Protein AF-A0A960LPR0-F1 (afdb_monomer_lite)

pLDDT: mean 85.95, std 10.9, range [49.06, 96.69]

Secondary structure (DSSP, 8-state):
-EEEEEE---BTTTBSEEEEEEEEPPTTPPPPSS-TT--EEEEEEEE----PPPTTS-S-TTS-SSTT-EEEEEE-S--TTSGGG--TT--EEEEE-TTS-EE--SSSEEEEEEETTTTEEEEEEE-TTT--EEEEEEEEEGGGTEEEEEEEEEETTEEEEEEEEEEE-

Radius of gyration: 17.91 Å; chains: 1; bounding box: 41×45×44 Å

Sequence (169 aa):
YFAGKLYFREVVSISDLDGQCHWVKQAGAKPTTLYPNGIDLARGVVGNRYTAPVRGDRAMSGLTDDWWNLWLRFDGPDLSPLPEIDLPELDRAITWTSANTFVYFGPEKVKIRLIARTGQMAGSYLDKASGVNVKFGGVILQKQSLVTGSYLAPIPGGSASGLFSAEGR

Foldseek 3Di:
DKDWDKDQPDDDLWARIKTKIWDWDDPPPDADPVCNVTDTDIDIDGAHDQDQDDQQAASQPPFDQDFLFKWKAWDFPCCVVVVLPRRHGPTFRWDQHRSRAIGGDDPWDKDKDAPSVFQKIWIWTADPVSRKIKTWIFGDRRSQQKTKDKIWIDDVPGITMTMIMMHTD

Structure (mmCIF, N/CA/C/O backbone):
data_AF-A0A960LPR0-F1
#
_entry.id   AF-A0A960LPR0-F1
#
loop_
_atom_site.group_PDB
_atom_site.id
_atom_site.type_symbol
_atom_site.label_atom_id
_atom_site.label_alt_id
_atom_site.label_comp_id
_atom_site.label_asym_id
_atom_site.label_entity_id
_atom_site.label_seq_id
_atom_site.pdbx_PDB_ins_code
_atom_site.Cartn_x
_atom_site.Cartn_y
_atom_site.Cartn_z
_atom_site.occupancy
_atom_site.B_iso_or_equiv
_atom_site.auth_seq_id
_atom_site.auth_comp_id
_atom_site.auth_asym_id
_atom_site.auth_atom_id
_atom_site.pdbx_PDB_model_num
ATOM 1 N N . TYR A 1 1 ? -11.404 -14.256 17.293 1.00 79.56 1 TYR A N 1
ATOM 2 C CA . TYR A 1 1 ? -10.320 -14.995 16.634 1.00 79.56 1 TYR A CA 1
ATOM 3 C C . TYR A 1 1 ? -10.271 -14.594 15.174 1.00 79.56 1 TYR A C 1
ATOM 5 O O . TYR A 1 1 ? -11.299 -14.218 14.623 1.00 79.56 1 TYR A O 1
ATOM 13 N N . PHE A 1 2 ? -9.084 -14.655 14.580 1.00 84.38 2 PHE A N 1
ATOM 14 C CA . PHE A 1 2 ? -8.882 -14.535 13.142 1.00 84.38 2 PHE A CA 1
ATOM 15 C C . PHE A 1 2 ? -8.437 -15.909 12.645 1.00 84.38 2 PHE A C 1
ATOM 17 O O . PHE A 1 2 ? -7.422 -16.422 13.115 1.00 84.38 2 PHE A O 1
ATOM 24 N N . ALA A 1 3 ? -9.229 -16.534 11.781 1.00 90.06 3 ALA A N 1
ATOM 25 C CA . ALA A 1 3 ? -8.939 -17.858 11.242 1.00 90.06 3 ALA A CA 1
ATOM 26 C C . ALA A 1 3 ? -9.357 -17.929 9.777 1.00 90.06 3 ALA A C 1
ATOM 28 O O . ALA A 1 3 ? -10.209 -17.171 9.326 1.00 90.06 3 ALA A O 1
ATOM 29 N N . GLY A 1 4 ? -8.765 -18.843 9.024 1.00 89.12 4 GLY A N 1
ATOM 30 C CA . GLY A 1 4 ? -9.050 -18.971 7.607 1.00 89.12 4 GLY A CA 1
ATOM 31 C C . GLY A 1 4 ? -8.364 -20.176 7.005 1.00 89.12 4 GLY A C 1
ATOM 32 O O . GLY A 1 4 ? -7.516 -20.810 7.639 1.00 89.12 4 GLY A O 1
ATOM 33 N N . LYS A 1 5 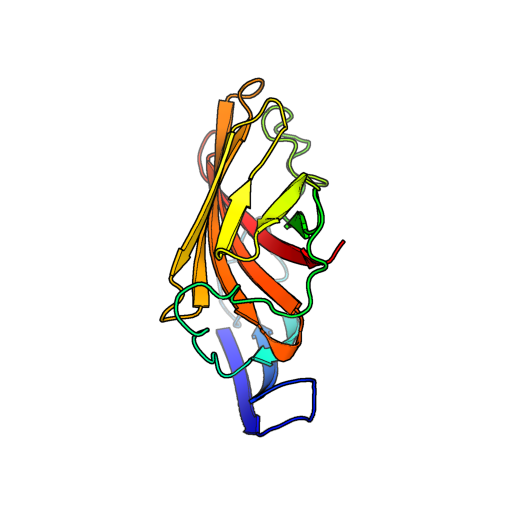? -8.734 -20.479 5.766 1.00 92.31 5 LYS A N 1
ATOM 34 C CA . LYS A 1 5 ? -8.061 -21.493 4.961 1.00 92.31 5 LYS A CA 1
ATOM 35 C C . LYS A 1 5 ? -7.365 -20.800 3.804 1.00 92.31 5 LYS A C 1
ATOM 37 O O . LYS A 1 5 ? -8.001 -20.056 3.059 1.00 92.31 5 LYS A O 1
ATOM 42 N N . LEU A 1 6 ? -6.071 -21.067 3.680 1.00 91.88 6 LEU A N 1
ATOM 43 C CA . LEU A 1 6 ? -5.223 -20.554 2.615 1.00 91.88 6 LEU A CA 1
ATOM 44 C C . LEU A 1 6 ? -4.797 -21.705 1.709 1.00 91.88 6 LEU A C 1
ATOM 46 O O . LEU A 1 6 ? -4.503 -22.804 2.186 1.00 91.88 6 LEU A O 1
ATOM 50 N N . TYR A 1 7 ? -4.744 -21.436 0.414 1.00 92.44 7 TYR A N 1
ATOM 51 C CA . TYR A 1 7 ? -4.240 -22.341 -0.602 1.00 92.44 7 TYR A CA 1
ATOM 52 C C . TYR A 1 7 ? -3.040 -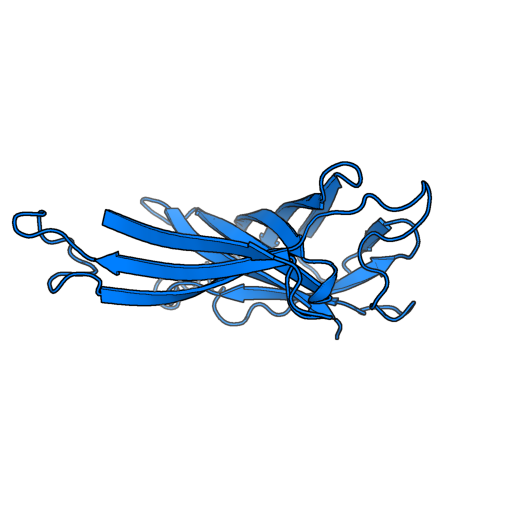21.689 -1.281 1.00 92.44 7 TYR A C 1
ATOM 54 O O . TYR A 1 7 ? -3.120 -20.571 -1.780 1.00 92.44 7 TYR A O 1
ATOM 62 N N . PHE A 1 8 ? -1.920 -22.404 -1.309 1.00 91.81 8 PHE A N 1
ATOM 63 C CA . PHE A 1 8 ? -0.729 -21.997 -2.047 1.00 91.81 8 PHE A CA 1
ATOM 64 C C . PHE A 1 8 ? -0.840 -22.561 -3.454 1.00 91.81 8 PHE A C 1
ATOM 66 O O . PHE A 1 8 ? -0.449 -23.700 -3.714 1.00 91.81 8 PHE A O 1
ATOM 73 N N . ARG A 1 9 ? -1.458 -21.793 -4.343 1.00 90.81 9 ARG A N 1
ATOM 74 C CA . ARG A 1 9 ? -1.657 -22.185 -5.733 1.00 90.81 9 ARG A CA 1
ATOM 75 C C . ARG A 1 9 ? -1.576 -20.970 -6.627 1.00 90.81 9 ARG A C 1
ATOM 77 O O . ARG A 1 9 ? -1.961 -19.869 -6.240 1.00 90.81 9 ARG A O 1
ATOM 84 N N . GLU A 1 10 ? -1.110 -21.201 -7.841 1.00 89.25 10 GLU A N 1
ATOM 85 C CA . GLU A 1 10 ? -1.180 -20.183 -8.866 1.00 89.25 10 GLU A CA 1
ATOM 86 C C . GLU A 1 10 ? -2.627 -20.026 -9.337 1.00 89.25 10 GLU A C 1
ATOM 88 O O . GLU A 1 10 ? -3.251 -20.961 -9.839 1.00 89.25 10 GLU A O 1
ATOM 93 N N . VAL A 1 11 ? -3.137 -18.810 -9.195 1.00 85.81 11 VAL A N 1
ATOM 94 C CA . VAL A 1 11 ? -4.282 -18.314 -9.946 1.00 85.81 11 VAL A CA 1
ATOM 95 C C . VAL A 1 11 ? -3.710 -17.349 -10.976 1.00 85.81 11 VAL A C 1
ATOM 97 O O . VAL A 1 11 ? -3.163 -16.303 -10.610 1.00 85.81 11 VAL A O 1
ATOM 100 N N . VAL A 1 12 ? -3.764 -17.736 -12.253 1.00 82.38 12 VAL A N 1
ATOM 101 C CA . VAL A 1 12 ? -3.107 -17.015 -13.355 1.00 82.38 12 VAL A CA 1
ATOM 102 C C . VAL A 1 12 ? -3.475 -15.534 -13.310 1.00 82.38 12 VAL A C 1
ATOM 104 O O . VAL A 1 12 ? -4.651 -15.185 -13.257 1.00 82.38 12 VAL A O 1
ATOM 107 N N . SER A 1 13 ? -2.452 -14.676 -13.281 1.00 75.31 13 SER A N 1
ATOM 108 C CA . SER A 1 13 ? -2.565 -13.209 -13.201 1.00 75.31 13 SER A CA 1
ATOM 109 C C . SER A 1 13 ? -3.313 -12.647 -11.980 1.00 75.31 13 SER A C 1
ATOM 111 O O . SER A 1 13 ? -3.533 -11.444 -11.912 1.00 75.31 13 SER A O 1
ATOM 113 N N . ILE A 1 14 ? -3.677 -13.477 -10.996 1.00 82.94 14 ILE A N 1
ATOM 114 C CA . ILE A 1 14 ? -4.469 -13.055 -9.830 1.00 82.94 14 ILE A CA 1
ATOM 115 C C . ILE A 1 14 ? -3.735 -13.328 -8.521 1.00 82.94 14 ILE A C 1
ATOM 117 O O . ILE A 1 14 ? -3.729 -12.476 -7.647 1.00 82.94 14 ILE A O 1
ATOM 121 N N . SER A 1 15 ? -3.133 -14.496 -8.310 1.00 89.50 15 SER A N 1
ATOM 122 C CA . SER A 1 15 ? -2.553 -14.801 -6.998 1.00 89.50 15 SER A CA 1
ATOM 123 C C . SER A 1 15 ? -1.587 -15.981 -7.031 1.00 89.50 15 SER A C 1
ATOM 125 O O . SER A 1 15 ? -1.594 -16.773 -7.968 1.00 89.50 15 SER A O 1
ATOM 127 N N . ASP A 1 16 ? -0.737 -16.077 -6.014 1.00 90.75 16 ASP A N 1
ATOM 128 C CA . ASP A 1 16 ? 0.023 -17.287 -5.656 1.00 90.75 16 ASP A CA 1
ATOM 129 C C . ASP A 1 16 ? -0.440 -17.873 -4.309 1.00 90.75 16 ASP A C 1
ATOM 131 O O . ASP A 1 16 ? 0.076 -18.890 -3.840 1.00 90.75 16 ASP A O 1
ATOM 135 N N . LEU A 1 17 ? -1.379 -17.185 -3.657 1.00 90.81 17 LEU A N 1
ATOM 136 C CA . LEU A 1 17 ? -1.932 -17.514 -2.357 1.00 90.81 17 LEU A CA 1
ATOM 137 C C . LEU A 1 17 ? -3.356 -16.970 -2.293 1.00 90.81 17 LEU A C 1
ATOM 139 O O . LEU A 1 17 ? -3.542 -15.773 -2.084 1.00 90.81 17 LEU A O 1
ATOM 143 N N . ASP A 1 18 ? -4.353 -17.834 -2.404 1.00 91.44 18 ASP A N 1
ATOM 144 C CA . ASP A 1 18 ? -5.748 -17.434 -2.266 1.00 91.44 18 ASP A CA 1
ATOM 145 C C . ASP A 1 18 ? -6.421 -18.117 -1.076 1.00 91.44 18 ASP A C 1
ATOM 147 O O . ASP A 1 18 ? -5.909 -19.065 -0.477 1.00 91.44 18 ASP A O 1
ATOM 151 N N . GLY A 1 19 ? -7.575 -17.600 -0.676 1.00 90.62 19 GLY A N 1
ATOM 152 C CA . GLY A 1 19 ? -8.319 -18.190 0.422 1.00 90.62 19 GLY A CA 1
ATOM 153 C C . GLY A 1 19 ? -9.377 -17.274 0.991 1.00 90.62 19 GLY A C 1
ATOM 154 O O . GLY A 1 19 ? -9.719 -16.237 0.422 1.00 90.62 19 GLY A O 1
ATOM 155 N N . GLN A 1 20 ? -9.889 -17.677 2.144 1.00 92.00 20 GLN A N 1
ATOM 156 C CA . GLN A 1 20 ? -10.837 -16.887 2.910 1.00 92.00 20 GLN A CA 1
ATOM 157 C C . GLN A 1 20 ? -10.403 -16.844 4.364 1.00 92.00 20 GLN A C 1
ATOM 159 O O . GLN A 1 20 ? -10.031 -17.867 4.946 1.00 92.00 20 GLN A O 1
ATOM 164 N N . CYS A 1 21 ? -10.493 -15.652 4.936 1.00 90.88 21 CYS A N 1
ATOM 165 C CA . CYS A 1 21 ? -10.321 -15.415 6.354 1.00 90.88 21 CYS A CA 1
ATOM 166 C C . CYS A 1 21 ? -11.615 -14.879 6.949 1.00 90.88 21 CYS A C 1
ATOM 168 O O . CYS A 1 21 ? -12.357 -14.125 6.318 1.00 90.88 21 CYS A O 1
ATOM 170 N N . HIS A 1 22 ? -11.851 -15.268 8.191 1.00 90.75 22 HIS A N 1
ATOM 171 C CA . HIS A 1 22 ? -12.990 -14.881 8.989 1.00 90.75 22 HIS A CA 1
ATOM 172 C C . HIS A 1 22 ? -12.495 -14.322 10.316 1.00 90.75 22 HIS A C 1
ATOM 174 O O . HIS A 1 22 ? -11.718 -14.958 11.038 1.00 90.75 22 HIS A O 1
ATOM 180 N N . TRP A 1 23 ? -12.932 -13.107 10.626 1.00 87.69 23 TRP A N 1
ATOM 181 C CA . TRP A 1 23 ? -12.695 -12.490 11.917 1.00 87.69 23 TRP A CA 1
ATOM 182 C C . TRP A 1 23 ? -14.000 -12.452 12.698 1.00 87.69 23 TRP A C 1
ATOM 184 O O . TRP A 1 23 ? -14.915 -11.722 12.331 1.00 87.69 23 TRP A O 1
ATOM 194 N N . VAL A 1 24 ? -14.056 -13.229 13.782 1.00 84.81 24 VAL A N 1
ATOM 195 C CA . VAL A 1 24 ? -15.231 -13.327 14.656 1.00 84.81 24 VAL A CA 1
ATOM 196 C C . VAL A 1 24 ? -14.869 -12.990 16.093 1.00 84.81 24 VAL A C 1
ATOM 198 O O . VAL A 1 24 ? -13.837 -13.433 16.615 1.00 84.81 24 VAL A O 1
ATOM 201 N N . LYS A 1 25 ? -15.729 -12.245 16.786 1.00 80.38 25 LYS A N 1
ATOM 202 C CA . LYS A 1 25 ? -15.641 -12.084 18.244 1.00 80.38 25 LYS A CA 1
ATOM 203 C C . LYS A 1 25 ? -16.092 -13.367 18.955 1.00 80.38 25 LYS A C 1
ATOM 205 O O . LYS A 1 25 ? -17.171 -13.881 18.697 1.00 80.38 25 LYS A O 1
ATOM 210 N N . GLN A 1 26 ? -15.274 -13.887 19.870 1.00 76.81 26 GLN A N 1
ATOM 211 C CA . GLN A 1 26 ? -15.635 -15.086 20.639 1.00 76.81 26 GLN A CA 1
ATOM 212 C C . GLN A 1 26 ? -16.751 -14.799 21.645 1.00 76.81 26 GLN A C 1
ATOM 214 O O . GLN A 1 26 ? -16.811 -13.709 22.220 1.00 76.81 26 GLN A O 1
ATOM 219 N N . ALA A 1 27 ? -17.583 -15.808 21.910 1.00 75.62 27 ALA A N 1
ATOM 220 C CA . ALA A 1 27 ? -18.511 -15.782 23.034 1.00 75.62 27 ALA A CA 1
ATOM 221 C C . ALA A 1 27 ? -17.735 -15.550 24.346 1.00 75.62 27 ALA A C 1
ATOM 223 O O . ALA A 1 27 ? -16.697 -16.167 24.576 1.00 75.62 27 ALA A O 1
ATOM 224 N N . GLY A 1 28 ? -18.207 -14.619 25.179 1.00 75.19 28 GLY A N 1
ATOM 225 C CA . GLY A 1 28 ? -17.543 -14.232 26.432 1.00 75.19 28 GLY A CA 1
ATOM 226 C C . GLY A 1 28 ? -16.425 -13.186 26.300 1.00 75.19 28 GLY A C 1
ATOM 227 O O . GLY A 1 28 ? -15.913 -12.720 27.317 1.00 75.19 28 GLY A O 1
ATOM 228 N N . ALA A 1 29 ? -16.057 -12.756 25.085 1.00 75.44 29 ALA A N 1
ATOM 229 C CA . ALA A 1 29 ? -15.115 -11.650 24.915 1.00 75.44 29 ALA A CA 1
ATOM 230 C C . ALA A 1 29 ? -15.731 -10.327 25.405 1.00 75.44 29 ALA A C 1
ATOM 232 O O . ALA A 1 29 ? -16.850 -9.975 25.015 1.00 75.44 29 ALA A O 1
ATOM 233 N N . LYS A 1 30 ? -14.982 -9.570 26.222 1.00 76.81 30 LYS A N 1
ATOM 234 C CA . LYS A 1 30 ? -15.437 -8.279 26.761 1.00 76.81 30 LYS A CA 1
ATOM 235 C C . LYS A 1 30 ? -15.892 -7.348 25.622 1.00 76.81 30 LYS A C 1
ATOM 237 O O . LYS A 1 30 ? -15.180 -7.231 24.619 1.00 76.81 30 LYS A O 1
ATOM 242 N N . PRO A 1 31 ? -17.065 -6.700 25.732 1.00 68.81 31 PRO A N 1
ATOM 243 C CA . PRO A 1 31 ? -17.473 -5.656 24.801 1.00 68.81 31 PRO A CA 1
ATOM 244 C C . PRO A 1 31 ? -16.422 -4.555 24.735 1.00 68.81 31 PRO A C 1
ATOM 246 O O . PRO A 1 31 ? -15.938 -4.094 25.766 1.00 68.81 31 PRO A O 1
ATOM 249 N N . THR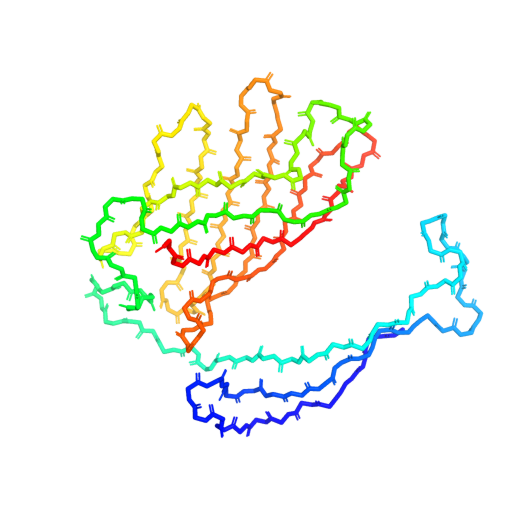 A 1 32 ? -16.066 -4.151 23.520 1.00 71.25 32 THR A N 1
ATOM 250 C CA . THR A 1 32 ? -15.321 -2.914 23.299 1.00 71.25 32 THR A CA 1
ATOM 251 C C . THR A 1 32 ? -16.325 -1.821 22.961 1.00 71.25 32 THR A C 1
ATOM 253 O O . THR A 1 32 ? -17.360 -2.099 22.356 1.00 71.25 32 THR A O 1
ATOM 256 N N . THR A 1 33 ? -16.019 -0.577 23.330 1.00 71.19 33 THR A N 1
ATOM 257 C CA . THR A 1 33 ? -16.884 0.582 23.055 1.00 71.19 33 THR A CA 1
ATOM 258 C C . THR A 1 33 ? -17.160 0.756 21.560 1.00 71.19 33 THR A C 1
ATOM 260 O O . THR A 1 33 ? -18.253 1.155 21.180 1.00 71.19 33 THR A O 1
ATOM 263 N N . LEU A 1 34 ? -16.187 0.406 20.712 1.00 63.38 34 LEU A N 1
ATOM 264 C CA . LEU A 1 34 ? -16.275 0.542 19.255 1.00 63.38 34 LEU A CA 1
ATOM 265 C C . LEU A 1 34 ? -17.033 -0.610 18.574 1.00 63.38 34 LEU A C 1
ATOM 267 O O . LEU A 1 34 ? -17.618 -0.411 17.518 1.00 63.38 34 LEU A O 1
ATOM 271 N N . TYR A 1 35 ? -17.039 -1.809 19.169 1.00 67.56 35 TYR A N 1
ATOM 272 C CA . TYR A 1 35 ? -17.680 -3.001 18.599 1.00 67.56 35 TYR A CA 1
ATOM 273 C C . TYR A 1 35 ? -18.473 -3.757 19.679 1.00 67.56 35 TYR A C 1
ATOM 275 O O . TYR A 1 35 ? -18.112 -4.885 20.059 1.00 67.56 35 TYR A O 1
ATOM 283 N N . PRO A 1 36 ? -19.564 -3.160 20.201 1.00 68.38 36 PRO A N 1
ATOM 284 C CA . PRO A 1 36 ? -20.350 -3.757 21.281 1.00 68.38 36 PRO A CA 1
ATOM 285 C C . PRO A 1 36 ? -20.928 -5.114 20.860 1.00 68.38 36 PRO A C 1
ATOM 287 O O . PRO A 1 36 ? -20.758 -6.109 21.572 1.00 68.38 36 PRO A O 1
ATOM 290 N N . ASN A 1 37 ? -21.452 -5.180 19.632 1.00 73.75 37 ASN A N 1
ATOM 291 C CA . ASN A 1 37 ? -21.995 -6.392 19.009 1.00 73.75 37 ASN A CA 1
ATOM 292 C C . ASN A 1 37 ? -20.909 -7.318 18.431 1.00 73.75 37 ASN A C 1
ATOM 2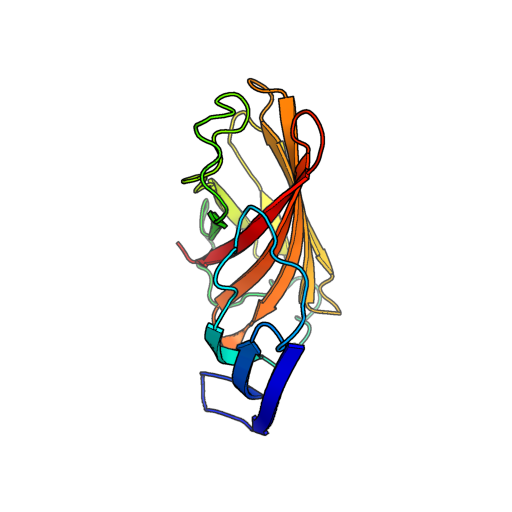94 O O . ASN A 1 37 ? -21.199 -8.420 17.981 1.00 73.75 37 ASN A O 1
ATOM 298 N N . GLY A 1 38 ? -19.644 -6.897 18.491 1.00 73.88 38 GLY A N 1
ATOM 299 C CA . GLY A 1 38 ? -18.508 -7.618 17.937 1.00 73.88 38 GLY A CA 1
ATOM 300 C C . GLY A 1 38 ? -18.233 -7.329 16.469 1.00 73.88 38 GLY A C 1
ATOM 301 O O . GLY A 1 38 ? -18.713 -6.355 15.901 1.00 73.88 38 GLY A O 1
ATOM 302 N N . ILE A 1 39 ? -17.374 -8.173 15.906 1.00 79.69 39 ILE A N 1
ATOM 303 C CA . ILE A 1 39 ? -16.938 -8.144 14.513 1.00 79.69 39 ILE A CA 1
ATOM 304 C C . ILE A 1 39 ? -17.241 -9.530 13.953 1.00 79.69 39 ILE A C 1
ATOM 306 O O . ILE A 1 39 ? -16.892 -10.524 14.595 1.00 79.69 39 ILE A O 1
ATOM 310 N N . ASP A 1 40 ? -17.885 -9.564 12.791 1.00 84.75 40 ASP A N 1
ATOM 311 C CA . ASP A 1 40 ? -18.078 -10.745 11.955 1.00 84.75 40 ASP A CA 1
ATOM 312 C C . ASP A 1 40 ? -17.747 -10.330 10.513 1.00 84.75 40 ASP A C 1
ATOM 314 O O . ASP A 1 40 ? -18.519 -9.641 9.845 1.00 84.75 40 ASP A O 1
ATOM 318 N N . LEU A 1 41 ? -16.522 -10.632 10.079 1.00 84.44 41 LEU A N 1
ATOM 319 C CA . LEU A 1 41 ? -15.994 -10.190 8.788 1.00 84.44 41 LEU A CA 1
ATOM 320 C C . LEU A 1 41 ? -15.384 -11.358 8.029 1.00 84.44 41 LEU A C 1
ATOM 322 O O . LEU A 1 41 ? -14.315 -11.847 8.397 1.00 84.44 41 LEU A O 1
ATOM 326 N N . ALA A 1 42 ? -16.029 -11.760 6.936 1.00 87.94 42 ALA A N 1
ATOM 327 C CA . ALA A 1 42 ? -15.447 -12.649 5.938 1.00 87.94 42 ALA A CA 1
ATOM 328 C C . ALA A 1 42 ? -14.739 -11.828 4.851 1.00 87.94 42 ALA A C 1
ATOM 330 O O . ALA A 1 42 ? -15.284 -10.844 4.333 1.00 87.94 42 ALA A O 1
ATOM 331 N N . ARG A 1 43 ? -13.507 -12.211 4.512 1.00 88.62 43 ARG A N 1
ATOM 332 C CA . ARG A 1 43 ? -12.696 -11.563 3.475 1.00 88.62 43 ARG A CA 1
ATOM 333 C C . ARG A 1 43 ? -11.962 -12.600 2.638 1.00 88.62 43 ARG A C 1
ATOM 335 O O . ARG A 1 43 ? -11.466 -13.594 3.165 1.00 88.62 43 ARG A O 1
ATOM 342 N N . GLY A 1 44 ? -11.880 -12.337 1.336 1.00 89.94 44 GLY A N 1
ATOM 343 C CA . GLY A 1 44 ? -10.954 -13.040 0.459 1.00 89.94 44 GLY A CA 1
ATOM 344 C C . GLY A 1 44 ? -9.518 -12.645 0.788 1.00 89.94 44 GLY A C 1
ATOM 345 O O . GLY A 1 44 ? -9.251 -11.496 1.141 1.00 89.94 44 GLY A O 1
ATOM 346 N N . VAL A 1 45 ? -8.606 -13.601 0.684 1.00 89.44 45 VAL A N 1
ATOM 347 C CA . VAL A 1 45 ? -7.168 -13.359 0.777 1.00 89.44 45 VAL A CA 1
ATOM 348 C C . VAL A 1 45 ? -6.578 -13.496 -0.610 1.00 89.44 45 VAL A C 1
ATOM 350 O O . VAL A 1 45 ? -6.893 -14.444 -1.325 1.00 89.44 45 VAL A O 1
ATOM 353 N N . VAL A 1 46 ? -5.710 -12.554 -0.954 1.00 90.88 46 VAL A N 1
ATOM 354 C CA . VAL A 1 46 ? -4.795 -12.663 -2.083 1.00 90.88 46 VAL A CA 1
ATOM 355 C C . VAL A 1 46 ? -3.382 -12.458 -1.568 1.00 90.88 46 VAL A C 1
ATOM 357 O O . VAL A 1 46 ? -3.127 -11.625 -0.698 1.00 90.88 46 VAL A O 1
ATOM 360 N N . GLY A 1 47 ? -2.456 -13.225 -2.110 1.00 89.94 47 GLY A N 1
ATOM 361 C CA . GLY A 1 47 ? -1.036 -13.026 -1.916 1.00 89.94 47 GLY A CA 1
ATOM 362 C C . GLY A 1 47 ? -0.288 -13.258 -3.212 1.00 89.94 47 GLY A C 1
ATOM 363 O O . GLY A 1 47 ? -0.794 -13.839 -4.174 1.00 89.94 47 GLY A O 1
ATOM 364 N N . ASN A 1 48 ? 0.943 -12.785 -3.237 1.00 91.00 48 ASN A N 1
ATOM 365 C CA . ASN A 1 48 ? 1.802 -12.910 -4.390 1.00 91.00 48 ASN A CA 1
ATOM 366 C C . ASN A 1 48 ? 3.185 -13.344 -3.926 1.00 91.00 48 ASN A C 1
ATOM 368 O O . ASN A 1 48 ? 3.728 -12.817 -2.952 1.00 91.00 48 ASN A O 1
ATOM 372 N N . ARG A 1 49 ? 3.755 -14.322 -4.627 1.00 92.44 49 ARG A N 1
ATOM 373 C CA . ARG A 1 49 ? 5.142 -14.699 -4.421 1.00 92.44 49 ARG A CA 1
ATOM 374 C C . ARG A 1 49 ? 6.010 -13.576 -4.970 1.00 92.44 49 ARG A C 1
ATOM 376 O O . ARG A 1 49 ? 6.070 -13.363 -6.178 1.00 92.44 49 ARG A O 1
ATOM 383 N N . TYR A 1 50 ? 6.699 -12.887 -4.070 1.00 94.12 50 TYR A N 1
ATOM 384 C CA . TYR A 1 50 ? 7.583 -11.800 -4.453 1.00 94.12 50 TYR A CA 1
ATOM 385 C C . TYR A 1 50 ? 8.789 -12.312 -5.244 1.00 94.12 50 TYR A C 1
ATOM 387 O O . TYR A 1 50 ? 9.505 -13.215 -4.797 1.00 94.12 50 TYR A O 1
ATOM 395 N N . THR A 1 51 ? 9.036 -11.693 -6.394 1.00 95.00 51 THR A N 1
ATOM 396 C CA . THR A 1 51 ? 10.248 -11.876 -7.191 1.00 95.00 51 THR A CA 1
ATOM 397 C C . THR A 1 51 ? 11.030 -10.572 -7.175 1.00 95.00 51 THR A C 1
ATOM 399 O O . THR A 1 51 ? 10.574 -9.552 -7.696 1.00 95.00 51 THR A O 1
ATOM 402 N N . ALA A 1 52 ? 12.207 -10.596 -6.548 1.00 95.31 52 ALA A N 1
ATOM 403 C CA . ALA A 1 52 ? 13.058 -9.418 -6.463 1.00 95.31 52 ALA A CA 1
ATOM 404 C C . ALA A 1 52 ? 13.447 -8.936 -7.875 1.00 95.31 52 ALA A C 1
ATOM 406 O O . ALA A 1 52 ? 13.880 -9.763 -8.684 1.00 95.31 52 ALA A O 1
ATOM 407 N N . PRO A 1 53 ? 13.312 -7.631 -8.182 1.00 94.81 53 PRO A N 1
ATOM 408 C CA . PRO A 1 53 ? 13.753 -7.091 -9.457 1.00 94.81 53 PRO A CA 1
ATOM 409 C C . PRO A 1 53 ? 15.276 -7.194 -9.584 1.00 94.81 53 PRO A C 1
ATOM 411 O O . PRO A 1 53 ? 16.007 -7.230 -8.585 1.00 94.81 53 PRO A O 1
ATOM 414 N N . VAL A 1 54 ? 15.761 -7.193 -10.824 1.00 92.69 54 VAL A N 1
ATOM 415 C CA . VAL A 1 54 ? 17.190 -7.027 -11.092 1.00 92.69 54 VAL A CA 1
ATOM 416 C C . VAL A 1 54 ? 17.631 -5.658 -10.569 1.00 92.69 54 VAL A C 1
ATOM 418 O O . VAL A 1 54 ? 16.848 -4.712 -10.459 1.00 92.69 54 VAL A O 1
ATOM 421 N N . ARG A 1 55 ? 18.900 -5.540 -10.173 1.00 89.81 55 ARG A N 1
ATOM 422 C CA . ARG A 1 55 ? 19.440 -4.272 -9.680 1.00 89.81 55 ARG A CA 1
ATOM 423 C C . ARG A 1 55 ? 19.266 -3.182 -10.741 1.00 89.81 55 ARG A C 1
ATOM 425 O O . ARG A 1 55 ? 19.824 -3.299 -11.823 1.00 89.81 55 ARG A O 1
ATOM 432 N N . GLY A 1 56 ? 18.596 -2.097 -10.359 1.00 86.56 56 GLY A N 1
ATOM 433 C CA . GLY A 1 56 ? 18.310 -0.967 -11.245 1.00 86.56 56 GLY A CA 1
ATOM 434 C C . GLY A 1 56 ? 16.879 -0.960 -11.775 1.00 86.56 56 GLY A C 1
ATOM 435 O O . GLY A 1 56 ? 16.428 0.099 -12.189 1.00 86.56 56 GLY A O 1
ATOM 436 N N . ASP A 1 57 ? 16.158 -2.079 -11.662 1.00 91.62 57 ASP A N 1
ATOM 437 C CA . ASP A 1 57 ? 14.776 -2.185 -12.114 1.00 91.62 57 ASP A CA 1
ATOM 438 C C . ASP A 1 57 ? 13.781 -1.869 -10.993 1.00 91.62 57 ASP A C 1
ATOM 440 O O . ASP A 1 57 ? 13.985 -2.154 -9.803 1.00 91.62 57 ASP A O 1
ATOM 444 N N . ARG A 1 58 ? 12.641 -1.313 -11.400 1.00 94.06 58 ARG A N 1
ATOM 445 C CA . ARG A 1 58 ? 11.506 -1.043 -10.522 1.00 94.06 58 ARG A CA 1
ATOM 446 C C . ARG A 1 58 ? 10.813 -2.347 -10.141 1.00 94.06 58 ARG A C 1
ATOM 448 O O . ARG A 1 58 ? 10.520 -3.182 -10.991 1.00 94.06 58 ARG A O 1
ATOM 455 N N . ALA A 1 59 ? 10.48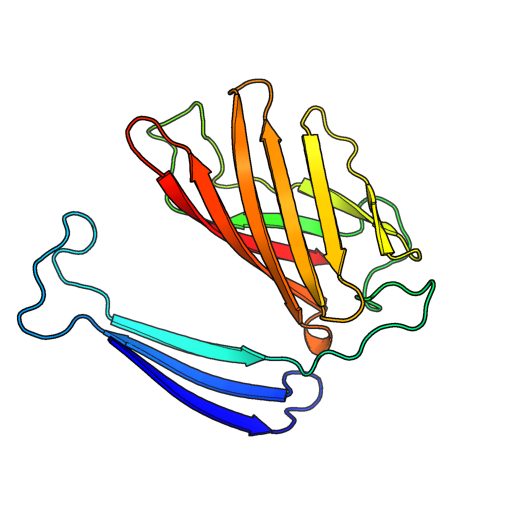1 -2.501 -8.858 1.00 95.12 59 ALA A N 1
ATOM 456 C CA . ALA A 1 59 ? 9.828 -3.724 -8.378 1.00 95.12 59 ALA A CA 1
ATOM 457 C C . ALA A 1 59 ? 8.386 -3.899 -8.885 1.00 95.12 59 ALA A C 1
ATOM 459 O O . ALA A 1 59 ? 7.900 -5.027 -8.955 1.00 95.12 59 ALA A O 1
ATOM 460 N N . MET A 1 60 ? 7.710 -2.795 -9.213 1.00 93.00 60 MET A N 1
ATOM 461 C CA . MET A 1 60 ? 6.393 -2.779 -9.842 1.00 93.00 60 MET A CA 1
ATOM 462 C C . MET A 1 60 ? 6.554 -2.424 -11.324 1.00 93.00 60 MET A C 1
ATOM 464 O O . MET A 1 60 ? 6.685 -1.257 -11.692 1.00 93.00 60 MET A O 1
ATOM 468 N N . SER A 1 61 ? 6.600 -3.439 -12.182 1.00 88.56 61 SER A N 1
ATOM 469 C CA . SER A 1 61 ? 6.828 -3.261 -13.621 1.00 88.56 61 SER A CA 1
ATOM 470 C C . SER A 1 61 ? 5.624 -2.667 -14.359 1.00 88.56 61 SER A C 1
ATOM 472 O O . SER A 1 61 ? 5.819 -2.030 -15.386 1.00 88.56 61 SER A O 1
ATOM 474 N N . GLY A 1 62 ? 4.409 -2.822 -13.822 1.00 87.25 62 GLY A N 1
ATOM 475 C CA . GLY A 1 62 ? 3.162 -2.382 -14.462 1.00 87.25 62 GLY A CA 1
ATOM 476 C C . GLY A 1 62 ? 2.891 -0.873 -14.461 1.00 87.25 62 GLY A C 1
ATOM 477 O O . GLY A 1 62 ? 1.904 -0.452 -15.051 1.00 87.25 62 GLY A O 1
ATOM 478 N N . LEU A 1 63 ? 3.725 -0.055 -13.813 1.00 92.62 63 LEU A N 1
ATOM 479 C CA . LEU A 1 63 ? 3.546 1.401 -13.810 1.00 92.62 63 LEU A CA 1
ATOM 480 C C . LEU A 1 63 ? 4.065 2.024 -15.112 1.00 92.62 63 LEU A C 1
ATOM 482 O O . LEU A 1 63 ? 5.083 1.600 -15.660 1.00 92.62 63 LEU A O 1
ATOM 486 N N . THR A 1 64 ? 3.431 3.094 -15.574 1.00 93.00 64 THR A N 1
ATOM 487 C CA . THR A 1 64 ? 3.995 3.934 -16.637 1.00 93.00 64 THR A CA 1
ATOM 488 C C . THR A 1 64 ? 5.278 4.617 -16.148 1.00 93.00 64 THR A C 1
ATOM 490 O O . THR A 1 64 ? 5.447 4.881 -14.953 1.00 93.00 64 THR A O 1
ATOM 493 N N . ASP A 1 65 ? 6.242 4.854 -17.041 1.00 92.69 65 ASP A N 1
ATOM 494 C CA . ASP A 1 65 ? 7.437 5.650 -16.718 1.00 92.69 65 ASP A CA 1
ATOM 495 C C . ASP A 1 65 ? 7.130 7.132 -16.951 1.00 92.69 65 ASP A C 1
ATOM 497 O O . ASP A 1 65 ? 7.555 7.736 -17.930 1.00 92.69 65 ASP A O 1
ATOM 501 N N . ASP A 1 66 ? 6.290 7.674 -16.072 1.00 94.50 66 ASP A N 1
ATOM 502 C CA . ASP A 1 66 ? 5.841 9.062 -16.098 1.00 94.50 66 ASP A CA 1
ATOM 503 C C . ASP A 1 66 ? 5.845 9.646 -14.680 1.00 94.50 66 ASP A C 1
ATOM 505 O O . ASP A 1 66 ? 5.892 8.931 -13.668 1.00 94.50 66 ASP A O 1
ATOM 509 N N . TRP A 1 67 ? 5.796 10.968 -14.602 1.00 94.81 67 TRP A N 1
ATOM 510 C CA . TRP A 1 67 ? 5.585 11.676 -13.356 1.00 94.81 67 TRP A CA 1
ATOM 511 C C . TRP A 1 67 ? 4.187 11.384 -12.806 1.00 94.81 67 TRP A C 1
ATOM 513 O O . TRP A 1 67 ? 3.206 11.270 -13.535 1.00 94.81 67 TRP A O 1
ATOM 523 N N . TRP A 1 68 ? 4.098 11.294 -11.479 1.00 94.62 68 TRP A N 1
ATOM 524 C CA . TRP A 1 68 ? 2.846 11.079 -10.744 1.00 94.62 68 TRP A CA 1
ATOM 525 C C . TRP A 1 68 ? 2.112 9.783 -11.129 1.00 94.62 68 TRP A C 1
ATOM 527 O O . TRP A 1 68 ? 0.883 9.746 -11.141 1.00 94.62 68 TRP A O 1
ATOM 537 N N . ASN A 1 69 ? 2.871 8.730 -11.438 1.00 94.94 69 ASN A N 1
ATOM 538 C CA . ASN A 1 69 ? 2.376 7.428 -11.895 1.00 94.94 69 ASN A CA 1
ATOM 539 C C . ASN A 1 69 ? 1.751 6.540 -10.804 1.00 94.94 69 ASN A C 1
ATOM 541 O O . ASN A 1 69 ? 1.340 5.419 -11.104 1.00 94.94 69 ASN A O 1
ATOM 545 N N . LEU A 1 70 ? 1.706 6.994 -9.551 1.00 94.94 70 LEU A N 1
ATOM 546 C CA . LEU A 1 70 ? 1.210 6.204 -8.431 1.00 94.94 70 LEU A CA 1
ATOM 547 C C . LEU A 1 70 ? 0.332 7.052 -7.507 1.00 94.94 70 LEU A C 1
ATOM 549 O O . LEU A 1 70 ? 0.726 8.146 -7.095 1.00 94.94 70 LEU A O 1
ATOM 553 N N . TRP A 1 71 ? -0.820 6.513 -7.123 1.00 93.88 71 TRP A N 1
ATOM 554 C CA . TRP A 1 71 ? -1.624 7.031 -6.021 1.00 93.88 71 TRP A CA 1
ATOM 555 C C . TRP A 1 71 ? -1.191 6.379 -4.719 1.00 93.88 71 TRP A C 1
ATOM 557 O O . TRP A 1 71 ? -1.202 5.160 -4.626 1.00 93.88 71 TRP A O 1
ATOM 567 N N . LEU A 1 72 ? -0.817 7.174 -3.718 1.00 92.56 72 LEU A N 1
ATOM 568 C CA . LEU A 1 72 ? -0.695 6.741 -2.327 1.00 92.56 72 LEU A CA 1
ATOM 569 C C . LEU A 1 72 ? -1.982 7.124 -1.599 1.00 92.56 72 LEU A C 1
ATOM 571 O O . LEU A 1 72 ? -2.302 8.311 -1.558 1.00 92.56 72 LEU A O 1
ATOM 575 N N . ARG A 1 73 ? -2.672 6.142 -1.019 1.00 91.62 73 ARG A N 1
ATOM 576 C CA . ARG A 1 73 ? -3.962 6.322 -0.345 1.00 91.62 73 ARG A CA 1
ATOM 577 C C . ARG A 1 73 ? -3.901 5.818 1.088 1.00 91.62 73 ARG A C 1
ATOM 579 O O . ARG A 1 73 ? -3.220 4.828 1.376 1.00 91.62 73 ARG A O 1
ATOM 586 N N . PHE A 1 74 ? -4.626 6.486 1.974 1.00 86.81 74 PHE A N 1
ATOM 587 C CA . PHE A 1 74 ? -4.784 6.094 3.370 1.00 86.81 74 PHE A CA 1
ATOM 588 C C . PHE A 1 74 ? -6.271 5.949 3.671 1.00 86.81 74 PHE A C 1
ATOM 590 O O . PHE A 1 74 ? -7.009 6.922 3.592 1.00 86.81 74 PHE A O 1
ATOM 597 N N . ASP A 1 75 ? -6.678 4.743 4.053 1.00 82.19 75 ASP A N 1
ATOM 598 C CA . ASP A 1 75 ? -8.054 4.413 4.406 1.00 82.19 75 ASP A CA 1
ATOM 599 C C . ASP A 1 75 ? -8.116 4.071 5.892 1.00 82.19 75 ASP A C 1
ATOM 601 O O . ASP A 1 75 ? -7.407 3.184 6.376 1.00 82.19 75 ASP A O 1
ATOM 605 N N . GLY A 1 76 ? -8.976 4.729 6.657 1.00 73.31 76 GLY A N 1
ATOM 606 C CA . GLY A 1 76 ? -9.037 4.506 8.096 1.00 73.31 76 GLY A CA 1
ATOM 607 C C . GLY A 1 76 ? -10.328 4.983 8.734 1.00 73.31 76 GLY A C 1
ATOM 608 O O . GLY A 1 76 ? -11.262 5.351 8.025 1.00 73.31 76 GLY A O 1
ATOM 609 N N . PRO A 1 77 ? -10.422 4.926 10.075 1.00 63.81 77 PRO A N 1
ATOM 610 C CA . PRO A 1 77 ? -11.583 5.458 10.771 1.00 63.81 77 PRO A CA 1
ATOM 611 C C . PRO A 1 77 ? -11.760 6.937 10.429 1.00 63.81 77 PRO A C 1
ATOM 613 O O . PRO A 1 77 ? -10.774 7.638 10.209 1.00 63.81 77 PRO A O 1
ATOM 616 N N . ASP A 1 78 ? -13.007 7.401 10.426 1.00 61.34 78 ASP A N 1
ATOM 617 C CA . ASP A 1 78 ? -13.287 8.823 10.296 1.00 61.34 78 ASP A CA 1
ATOM 618 C C . ASP A 1 78 ? -12.615 9.582 11.451 1.00 61.34 78 ASP A C 1
ATOM 620 O O . ASP A 1 78 ? -12.914 9.361 12.629 1.00 61.34 78 ASP A O 1
ATOM 624 N N . LEU A 1 79 ? -11.657 10.434 11.095 1.00 62.62 79 LEU A N 1
ATOM 625 C CA . LEU A 1 79 ? -10.935 11.298 12.019 1.00 62.62 79 LEU A CA 1
ATOM 626 C C . LEU A 1 79 ? -11.464 12.736 11.977 1.00 62.62 79 LEU A C 1
ATOM 628 O O . LEU A 1 79 ? -10.875 13.596 12.620 1.00 62.62 79 LEU A O 1
ATOM 632 N N . SER A 1 80 ? -12.603 12.997 11.325 1.00 57.00 80 SER A N 1
ATOM 633 C CA . SER A 1 80 ? -13.279 14.302 11.314 1.00 57.00 80 SER A CA 1
ATOM 634 C C . SER A 1 80 ? -13.499 14.953 12.697 1.00 57.00 80 SER A C 1
ATOM 636 O O . SER A 1 80 ? -13.458 16.184 12.766 1.00 57.00 80 SER A O 1
ATOM 638 N N . PRO A 1 81 ? -13.647 14.221 13.833 1.00 56.69 81 PRO A N 1
ATOM 639 C CA . PRO A 1 81 ? -13.708 14.834 15.168 1.00 56.69 81 PRO A CA 1
ATOM 640 C C . PRO A 1 81 ? -12.354 15.355 15.678 1.00 56.69 81 PRO A C 1
ATOM 642 O O . PRO A 1 81 ? -12.298 16.083 16.668 1.00 56.69 81 PRO A O 1
ATOM 645 N N . LEU A 1 82 ? -11.262 14.956 15.029 1.00 63.81 82 LEU A N 1
ATOM 646 C CA . LEU A 1 82 ? -9.903 15.441 15.223 1.00 63.81 82 LEU A CA 1
ATOM 647 C C . LEU A 1 82 ? -9.489 16.156 13.927 1.00 63.81 82 LEU A C 1
ATOM 649 O O . LEU A 1 82 ? -8.716 15.590 13.165 1.00 63.81 82 LEU A O 1
ATOM 653 N N . PRO A 1 83 ? -9.981 17.378 13.653 1.00 58.47 83 PRO A N 1
ATOM 654 C CA . PRO A 1 83 ? -9.787 18.062 12.366 1.00 58.47 83 PRO A CA 1
ATOM 655 C C . PRO A 1 83 ? -8.319 18.388 12.048 1.00 58.47 83 PRO A C 1
ATOM 657 O O . PRO A 1 83 ? -7.980 18.675 10.906 1.00 58.47 83 PRO A O 1
ATOM 660 N N . GLU A 1 84 ? -7.427 18.316 13.040 1.00 59.56 84 GLU A N 1
ATOM 661 C CA . GLU A 1 84 ? -5.977 18.330 12.817 1.00 59.56 84 GLU A CA 1
ATOM 662 C C . GLU A 1 84 ? -5.520 17.083 12.031 1.00 59.56 84 GLU A C 1
ATOM 664 O O . GLU A 1 84 ? -4.530 17.105 11.325 1.00 59.56 84 GLU A O 1
ATOM 669 N N . ILE A 1 85 ? -6.250 15.978 12.099 1.00 56.34 85 ILE A N 1
ATOM 670 C CA . ILE A 1 85 ? -5.898 14.667 11.548 1.00 56.34 85 ILE A CA 1
ATOM 671 C C . ILE A 1 85 ? -6.902 14.273 10.467 1.00 56.34 85 ILE A C 1
ATOM 673 O O . ILE A 1 85 ? -7.383 13.145 10.429 1.00 56.34 85 ILE A O 1
ATOM 677 N N . ASP A 1 86 ? -7.219 15.209 9.574 1.00 57.25 86 ASP A N 1
ATOM 678 C CA . ASP A 1 86 ? -8.066 14.962 8.409 1.00 57.25 86 ASP A CA 1
ATOM 679 C C . ASP A 1 86 ? -7.309 14.101 7.373 1.00 57.25 86 ASP A C 1
ATOM 681 O O . ASP A 1 86 ? -6.623 14.585 6.473 1.00 57.25 86 ASP A O 1
ATOM 685 N N . LEU A 1 87 ? -7.348 12.781 7.582 1.00 55.62 87 LEU A N 1
ATOM 686 C CA . LEU A 1 87 ? -6.789 11.744 6.706 1.00 55.62 87 LEU A CA 1
ATOM 687 C C . LEU A 1 87 ? -7.758 11.051 5.715 1.00 55.62 87 LEU A C 1
ATOM 689 O O . LEU A 1 87 ? -7.226 10.394 4.819 1.00 55.62 87 LEU A O 1
ATOM 693 N N . PRO A 1 88 ? -9.105 11.095 5.838 1.00 49.06 88 PRO A N 1
ATOM 694 C CA . PRO A 1 88 ? -9.982 10.104 5.208 1.00 49.06 88 PRO A CA 1
ATOM 695 C C . PRO A 1 88 ? -10.079 10.146 3.673 1.00 49.06 88 PRO A C 1
ATOM 697 O O . PRO A 1 88 ? -10.678 9.239 3.111 1.00 49.06 88 PRO A O 1
ATOM 700 N N . GLU A 1 89 ? -9.454 11.100 2.977 1.00 54.84 89 GLU A N 1
ATOM 701 C CA . GLU A 1 89 ? -9.339 11.089 1.504 1.00 54.84 89 GLU A CA 1
ATOM 702 C C . GLU A 1 89 ? -7.960 11.588 1.034 1.00 54.84 89 GLU A C 1
ATOM 704 O O . GLU A 1 89 ? -7.821 12.437 0.149 1.00 54.84 89 GLU A O 1
ATOM 709 N N . LEU A 1 90 ? -6.889 11.107 1.674 1.00 64.19 90 LEU A N 1
ATOM 710 C CA . LEU A 1 90 ? -5.535 11.562 1.373 1.00 64.19 90 LEU A CA 1
ATOM 711 C C . LEU A 1 90 ? -4.920 10.848 0.157 1.00 64.19 90 LEU A C 1
ATOM 713 O O . LEU A 1 90 ? -3.926 10.134 0.288 1.00 64.19 90 LEU A O 1
ATOM 717 N N . ASP A 1 91 ? -5.464 11.088 -1.034 1.00 82.94 91 ASP A N 1
ATOM 718 C CA . ASP A 1 91 ? -4.823 10.670 -2.280 1.00 82.94 91 ASP A CA 1
ATOM 719 C C . ASP A 1 91 ? -3.620 11.582 -2.552 1.00 82.94 91 ASP A C 1
ATOM 721 O O . ASP A 1 91 ? -3.739 12.801 -2.726 1.00 82.94 91 ASP A O 1
ATOM 725 N N . ARG A 1 92 ? -2.419 11.001 -2.558 1.00 88.81 92 ARG A N 1
ATOM 726 C CA . ARG A 1 92 ? -1.183 11.697 -2.925 1.00 88.81 92 ARG A CA 1
ATOM 727 C C . ARG A 1 92 ? -0.596 11.091 -4.178 1.00 88.81 92 ARG A C 1
ATOM 729 O O . ARG A 1 92 ? -0.195 9.932 -4.197 1.00 88.81 92 ARG A O 1
ATOM 736 N N . ALA A 1 93 ? -0.510 11.917 -5.214 1.00 92.75 93 ALA A N 1
ATOM 737 C CA . ALA A 1 93 ? 0.163 11.543 -6.440 1.00 92.75 93 ALA A CA 1
ATOM 738 C C . ALA A 1 93 ? 1.677 11.548 -6.189 1.00 92.75 93 ALA A C 1
ATOM 740 O O . ALA A 1 93 ? 2.278 12.590 -5.903 1.00 92.75 93 ALA A O 1
ATOM 741 N N . ILE A 1 94 ? 2.293 10.376 -6.275 1.00 95.31 94 ILE A N 1
ATOM 742 C CA . ILE A 1 94 ? 3.734 10.196 -6.130 1.00 95.31 94 ILE A CA 1
ATOM 743 C C . ILE A 1 94 ? 4.311 9.606 -7.412 1.00 95.31 94 ILE A C 1
ATOM 745 O O . ILE A 1 94 ? 3.607 9.014 -8.224 1.00 95.31 94 ILE A O 1
ATOM 749 N N . THR A 1 95 ? 5.614 9.778 -7.600 1.00 96.50 95 THR A N 1
ATOM 750 C CA . THR A 1 95 ? 6.337 9.155 -8.711 1.00 96.50 95 THR A CA 1
ATOM 751 C C . THR A 1 95 ? 7.180 8.018 -8.186 1.00 96.50 95 THR A C 1
ATOM 753 O O . THR A 1 95 ? 8.050 8.236 -7.341 1.00 96.50 95 THR A O 1
ATOM 756 N N . TRP A 1 96 ? 6.953 6.819 -8.706 1.00 96.31 96 TRP A N 1
ATOM 757 C CA . TRP A 1 96 ? 7.836 5.682 -8.520 1.00 96.31 96 TRP A CA 1
ATOM 758 C C . TRP A 1 96 ? 8.674 5.481 -9.780 1.00 96.31 96 TRP A C 1
ATOM 760 O O . TRP A 1 96 ? 8.202 4.978 -10.805 1.00 96.31 96 TRP A O 1
ATOM 770 N N . THR A 1 97 ? 9.932 5.898 -9.691 1.00 95.38 97 THR A N 1
ATOM 771 C CA . THR A 1 97 ? 10.871 5.900 -10.812 1.00 95.38 97 THR A CA 1
ATOM 772 C C . THR A 1 97 ? 11.277 4.486 -11.216 1.00 95.38 97 THR A C 1
ATOM 774 O O . THR A 1 97 ? 11.262 3.555 -10.401 1.00 95.38 97 THR A O 1
ATOM 777 N N . SER A 1 98 ? 11.727 4.339 -12.462 1.00 93.50 98 SER A N 1
ATOM 778 C CA . SER A 1 98 ? 12.368 3.121 -12.971 1.00 93.50 98 SER A CA 1
ATOM 779 C C . SER A 1 98 ? 13.537 2.640 -12.098 1.00 93.50 98 SER A C 1
ATOM 781 O O . SER A 1 98 ? 13.683 1.441 -11.892 1.00 93.50 98 SER A O 1
ATOM 783 N N . ALA A 1 99 ? 14.282 3.555 -11.465 1.00 91.12 99 ALA A N 1
ATOM 784 C CA . ALA A 1 99 ? 15.372 3.251 -10.529 1.00 91.12 99 ALA A CA 1
ATOM 785 C C . ALA A 1 99 ? 14.906 2.839 -9.115 1.00 91.12 99 ALA A C 1
ATOM 787 O O . ALA A 1 99 ? 15.705 2.791 -8.175 1.00 91.12 99 ALA A O 1
ATOM 788 N N . ASN A 1 100 ? 13.615 2.548 -8.945 1.00 93.00 100 ASN A N 1
ATOM 789 C CA . ASN A 1 100 ? 13.012 2.101 -7.696 1.00 93.00 100 ASN A CA 1
ATOM 790 C C . ASN A 1 100 ? 13.092 3.137 -6.554 1.00 93.00 100 ASN A C 1
ATOM 792 O O . ASN A 1 100 ? 13.186 2.781 -5.374 1.00 93.00 100 ASN A O 1
ATOM 796 N N . THR A 1 101 ? 13.061 4.423 -6.910 1.00 93.44 101 THR A N 1
ATOM 797 C CA . THR A 1 101 ? 13.008 5.549 -5.970 1.00 93.44 101 THR A CA 1
ATOM 798 C C . THR A 1 101 ? 11.639 6.220 -6.000 1.00 93.44 101 THR A C 1
ATOM 800 O O . THR A 1 101 ? 10.904 6.117 -6.981 1.00 93.44 101 THR A O 1
ATOM 803 N N . PHE A 1 102 ? 11.297 6.908 -4.911 1.00 95.94 102 PHE A N 1
ATOM 804 C CA . PHE A 1 102 ? 10.014 7.587 -4.752 1.00 95.94 102 PHE A CA 1
ATOM 805 C C . PHE A 1 102 ? 10.227 9.092 -4.678 1.00 95.94 102 PHE A C 1
ATOM 807 O O . PHE A 1 102 ? 11.081 9.559 -3.919 1.00 95.94 102 PHE A O 1
ATOM 814 N N . VAL A 1 103 ? 9.435 9.843 -5.439 1.00 96.12 103 VAL A N 1
ATOM 815 C CA . VAL A 1 103 ? 9.472 11.306 -5.467 1.00 96.12 103 VAL A CA 1
ATOM 816 C C . VAL A 1 103 ? 8.080 11.858 -5.187 1.00 96.12 103 VAL A C 1
ATOM 818 O O . VAL A 1 103 ? 7.086 11.378 -5.731 1.00 96.12 103 VAL A O 1
ATOM 821 N N . TYR A 1 104 ? 8.021 12.875 -4.332 1.00 95.12 104 TYR A N 1
ATOM 822 C CA . TYR A 1 104 ? 6.802 13.582 -3.961 1.00 95.12 104 TYR A CA 1
ATOM 823 C C . TYR A 1 104 ? 7.020 15.091 -4.071 1.00 95.12 104 TYR A C 1
ATOM 825 O O . TYR A 1 104 ? 8.062 15.589 -3.643 1.00 95.12 104 TYR A O 1
ATOM 833 N N . PHE A 1 105 ? 6.037 15.800 -4.629 1.00 89.19 105 PHE A N 1
ATOM 834 C CA . PHE A 1 105 ? 6.135 17.228 -4.967 1.00 89.19 105 PHE A CA 1
ATOM 835 C C . PHE A 1 105 ? 5.144 18.122 -4.207 1.00 89.19 105 PHE A C 1
ATOM 837 O O . PHE A 1 105 ? 5.000 19.294 -4.545 1.00 89.19 105 PHE A O 1
ATOM 844 N N . GLY A 1 106 ? 4.453 17.595 -3.194 1.00 88.88 106 GLY A N 1
ATOM 845 C CA . GLY A 1 106 ? 3.526 18.385 -2.384 1.00 88.88 106 GLY A CA 1
ATOM 846 C C . GLY A 1 106 ? 4.196 19.169 -1.244 1.00 88.88 106 GLY A C 1
ATOM 847 O O . GLY A 1 106 ? 5.386 18.988 -0.967 1.00 88.88 106 GLY A O 1
ATOM 848 N N . PRO A 1 107 ? 3.439 20.051 -0.565 1.00 87.12 107 PRO A N 1
ATOM 849 C CA . PRO A 1 107 ? 3.926 20.850 0.569 1.00 87.12 107 PRO A CA 1
ATOM 850 C C . PRO A 1 107 ? 4.305 20.016 1.814 1.00 87.12 107 PRO A C 1
ATOM 852 O O . PRO A 1 107 ? 5.117 20.447 2.655 1.00 87.12 107 PRO A O 1
ATOM 855 N N . GLU A 1 108 ? 3.733 18.821 1.931 1.00 89.50 108 GLU A N 1
ATOM 856 C CA . GLU A 1 108 ? 3.954 17.845 2.996 1.00 89.50 108 GLU A CA 1
ATOM 857 C C . GLU A 1 108 ? 5.285 17.102 2.820 1.00 89.50 108 GLU A C 1
ATOM 859 O O . GLU A 1 108 ? 5.998 17.254 1.828 1.00 89.50 108 GLU A O 1
ATOM 864 N N . LYS A 1 109 ? 5.665 16.280 3.804 1.00 91.62 109 LYS A N 1
ATOM 865 C CA . LYS A 1 109 ? 6.823 15.386 3.658 1.00 91.62 109 LYS A CA 1
ATOM 866 C C . LYS A 1 109 ? 6.357 13.943 3.550 1.00 91.62 109 LYS A C 1
ATOM 868 O O . LYS A 1 109 ? 5.957 13.346 4.544 1.00 91.62 109 LYS A O 1
ATOM 873 N N . VAL A 1 110 ? 6.513 13.366 2.364 1.00 93.56 110 VAL A N 1
ATOM 874 C CA . VAL A 1 110 ? 6.365 11.927 2.127 1.00 93.56 110 VAL A CA 1
ATOM 875 C C . VAL A 1 110 ? 7.753 11.308 2.009 1.00 93.56 110 VAL A C 1
ATOM 877 O O . VAL A 1 110 ? 8.590 11.769 1.234 1.00 93.56 110 VAL A O 1
ATOM 880 N N . LYS A 1 111 ? 8.013 10.256 2.785 1.00 95.75 111 LYS A N 1
ATOM 881 C CA . LYS A 1 111 ? 9.204 9.412 2.639 1.00 95.75 111 LYS A CA 1
ATOM 882 C C . LYS A 1 111 ? 8.759 7.978 2.467 1.00 95.75 111 LYS A C 1
ATOM 884 O O . LYS A 1 111 ? 8.051 7.461 3.322 1.00 95.75 111 LYS A O 1
ATOM 889 N N . ILE A 1 112 ? 9.210 7.337 1.398 1.00 96.00 112 ILE A N 1
ATOM 890 C CA . ILE A 1 112 ? 8.903 5.940 1.106 1.00 96.00 112 ILE A CA 1
ATOM 891 C C . ILE A 1 112 ? 10.204 5.223 0.796 1.00 96.00 112 ILE A C 1
ATOM 893 O O . ILE A 1 112 ? 11.077 5.742 0.098 1.00 96.00 112 ILE A O 1
ATOM 897 N N . ARG A 1 113 ? 10.333 4.016 1.334 1.00 95.94 113 ARG A N 1
ATOM 898 C CA . ARG A 1 113 ? 11.435 3.114 1.056 1.00 95.94 113 ARG A CA 1
ATOM 899 C C . ARG A 1 113 ? 10.892 1.730 0.764 1.00 95.94 113 ARG A C 1
ATOM 901 O O . ARG A 1 113 ? 10.098 1.189 1.527 1.00 95.94 113 ARG A O 1
ATOM 908 N N . LEU A 1 114 ? 11.435 1.131 -0.284 1.00 95.62 114 LEU A N 1
ATOM 909 C CA . LEU A 1 114 ? 11.253 -0.271 -0.601 1.00 95.62 114 LEU A CA 1
ATOM 910 C C . LEU A 1 114 ? 12.539 -1.053 -0.328 1.00 95.62 114 LEU A C 1
ATOM 912 O O . LEU A 1 114 ? 13.633 -0.660 -0.738 1.00 95.62 114 LEU A O 1
ATOM 916 N N . ILE A 1 115 ? 12.403 -2.201 0.325 1.00 95.38 115 ILE A N 1
ATOM 917 C CA 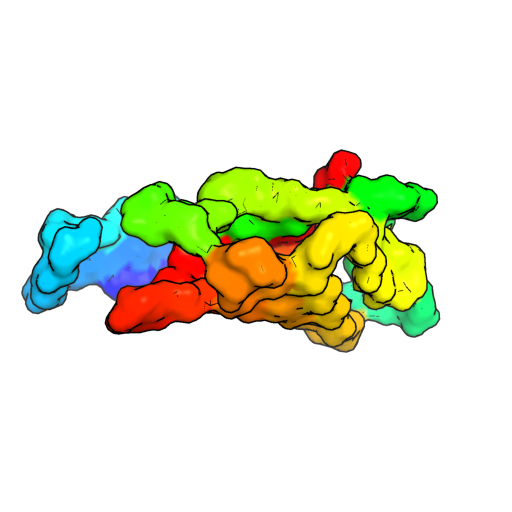. ILE A 1 115 ? 13.441 -3.224 0.390 1.00 95.38 115 ILE A CA 1
ATOM 918 C C . ILE A 1 115 ? 13.262 -4.139 -0.826 1.00 95.38 115 ILE A C 1
ATOM 920 O O . ILE A 1 115 ? 12.521 -5.117 -0.783 1.00 95.38 115 ILE A O 1
ATOM 924 N N . ALA A 1 116 ? 13.964 -3.832 -1.921 1.00 92.88 116 ALA A N 1
ATOM 925 C CA . ALA A 1 116 ? 13.834 -4.543 -3.201 1.00 92.88 116 ALA A CA 1
ATOM 926 C C . ALA A 1 116 ? 14.130 -6.054 -3.123 1.00 92.88 116 ALA A C 1
ATOM 928 O O . ALA A 1 116 ? 13.721 -6.814 -3.985 1.00 92.88 116 ALA A O 1
ATOM 929 N N . ARG A 1 117 ? 14.836 -6.524 -2.090 1.00 93.94 117 ARG A N 1
ATOM 930 C CA . ARG A 1 117 ? 15.081 -7.962 -1.899 1.00 93.94 117 ARG A CA 1
ATOM 931 C C . ARG A 1 117 ? 13.845 -8.712 -1.391 1.00 93.94 117 ARG A C 1
ATOM 933 O O . ARG A 1 117 ? 13.716 -9.901 -1.655 1.00 93.94 117 ARG A O 1
ATOM 940 N N . THR A 1 118 ? 12.984 -8.046 -0.625 1.00 94.62 118 THR A N 1
ATOM 941 C CA . THR A 1 118 ? 11.885 -8.691 0.113 1.00 94.62 118 THR A CA 1
ATOM 942 C C . THR A 1 118 ? 10.505 -8.179 -0.279 1.00 94.62 118 THR A C 1
ATOM 944 O O . THR A 1 118 ? 9.514 -8.758 0.151 1.00 94.62 118 THR A O 1
ATOM 947 N N . GLY A 1 119 ? 10.416 -7.089 -1.045 1.00 94.56 119 GLY A N 1
ATOM 948 C CA . GLY A 1 119 ? 9.140 -6.476 -1.413 1.00 94.56 119 GLY A CA 1
ATOM 949 C C . GLY A 1 119 ? 8.481 -5.701 -0.273 1.00 94.56 119 GLY A C 1
ATOM 950 O O . GLY A 1 119 ? 7.360 -5.227 -0.429 1.00 94.56 119 GLY A O 1
ATOM 951 N N . GLN A 1 120 ? 9.163 -5.563 0.868 1.00 96.12 120 GLN A N 1
ATOM 952 C CA . GLN A 1 120 ? 8.665 -4.822 2.023 1.00 96.12 120 GLN A CA 1
ATOM 953 C C . GLN A 1 120 ? 8.811 -3.321 1.803 1.00 96.12 120 GLN A C 1
ATOM 955 O O . GLN A 1 120 ? 9.899 -2.830 1.493 1.00 96.12 120 GLN A O 1
ATOM 960 N N . MET A 1 121 ? 7.729 -2.590 2.032 1.00 96.19 121 MET A N 1
ATOM 961 C CA . MET A 1 121 ? 7.694 -1.139 1.969 1.00 96.19 121 MET A CA 1
ATOM 962 C C . MET A 1 121 ? 7.495 -0.554 3.362 1.00 96.19 121 MET A C 1
ATOM 964 O O . MET A 1 121 ? 6.736 -1.082 4.172 1.00 96.19 121 MET A O 1
ATOM 968 N N . ALA A 1 122 ? 8.160 0.563 3.625 1.00 96.62 122 ALA A N 1
ATOM 969 C CA . ALA A 1 122 ? 7.930 1.380 4.803 1.00 96.62 122 ALA A CA 1
ATOM 970 C C . ALA A 1 122 ? 7.981 2.857 4.424 1.00 96.62 122 ALA A C 1
ATOM 972 O O . ALA A 1 122 ? 8.711 3.253 3.511 1.00 96.62 122 ALA A O 1
ATOM 973 N N . GLY A 1 123 ? 7.248 3.681 5.157 1.00 95.81 123 GLY A N 1
ATOM 974 C CA . GLY A 1 123 ? 7.246 5.108 4.915 1.00 95.81 123 GLY A CA 1
ATOM 975 C C . GLY A 1 123 ? 6.648 5.932 6.038 1.00 95.81 123 GLY A C 1
ATOM 976 O O . GLY A 1 123 ? 6.220 5.426 7.080 1.00 95.81 123 GLY A O 1
ATOM 977 N N . SER A 1 124 ? 6.674 7.237 5.813 1.00 93.81 124 SER A N 1
ATOM 978 C CA . SER A 1 124 ? 6.050 8.228 6.675 1.00 93.81 124 SER A CA 1
ATOM 979 C C . SER A 1 124 ? 5.439 9.348 5.849 1.00 93.81 124 SER A C 1
ATOM 981 O O . SER A 1 124 ? 6.058 9.807 4.884 1.00 93.81 124 SER A O 1
ATOM 983 N N . TYR A 1 125 ? 4.282 9.821 6.285 1.00 91.19 125 TYR A N 1
ATOM 984 C CA . TYR A 1 125 ? 3.629 11.029 5.809 1.00 91.19 125 TYR A CA 1
ATOM 985 C C . TYR A 1 125 ? 3.586 12.039 6.956 1.00 91.19 125 TYR A C 1
ATOM 987 O O . TYR A 1 125 ? 3.119 11.712 8.043 1.00 91.19 125 TYR A O 1
ATOM 995 N N . LEU A 1 126 ? 4.102 13.243 6.725 1.00 88.62 126 LEU A N 1
ATOM 996 C CA . LEU A 1 126 ? 4.031 14.352 7.669 1.00 88.62 126 LEU A CA 1
ATOM 997 C C . LEU A 1 126 ? 3.309 15.524 7.018 1.00 88.62 126 LEU A C 1
ATOM 999 O O . LEU A 1 126 ? 3.894 16.193 6.158 1.00 88.62 126 LEU A O 1
ATOM 1003 N N . ASP A 1 127 ? 2.108 15.810 7.502 1.00 83.38 127 ASP A N 1
ATOM 1004 C CA . ASP A 1 127 ? 1.461 17.091 7.269 1.00 83.38 127 ASP A CA 1
ATOM 1005 C C . ASP A 1 127 ? 2.045 18.131 8.234 1.00 83.38 127 ASP A C 1
ATOM 1007 O O . ASP A 1 127 ? 2.048 17.968 9.454 1.00 83.38 127 ASP A O 1
ATOM 1011 N N . LYS A 1 128 ? 2.599 19.209 7.677 1.00 78.00 128 LYS A N 1
ATOM 1012 C CA . LYS A 1 128 ? 3.203 20.282 8.474 1.00 78.00 128 LYS A CA 1
ATOM 1013 C C . LYS A 1 128 ? 2.163 21.227 9.058 1.00 78.00 128 LYS A C 1
ATOM 1015 O O . LYS A 1 128 ? 2.459 21.834 10.080 1.00 78.00 128 LYS A O 1
ATOM 1020 N N . ALA A 1 129 ? 1.025 21.403 8.386 1.00 76.44 129 ALA A N 1
ATOM 1021 C CA . ALA A 1 129 ? 0.019 22.373 8.801 1.00 76.44 129 ALA A CA 1
ATOM 1022 C C . ALA A 1 129 ? -0.643 21.929 10.107 1.00 76.44 129 ALA A C 1
ATOM 1024 O O . ALA A 1 129 ? -0.792 22.724 11.030 1.00 76.44 129 ALA A O 1
ATOM 1025 N N . SER A 1 130 ? -0.948 20.638 10.195 1.00 73.56 130 SER A N 1
ATOM 1026 C CA . SER A 1 130 ? -1.529 20.011 11.377 1.00 73.56 130 SER A CA 1
ATOM 1027 C C . SER A 1 130 ? -0.524 19.363 12.332 1.00 73.56 130 SER A C 1
ATOM 1029 O O . SER A 1 130 ? -0.864 19.039 13.465 1.00 73.56 130 SER A O 1
ATOM 1031 N N . GLY A 1 131 ? 0.716 19.122 11.892 1.00 75.56 131 GLY A N 1
ATOM 1032 C CA . GLY A 1 131 ? 1.719 18.398 12.681 1.00 75.56 131 GLY A CA 1
ATOM 1033 C C . GLY A 1 131 ? 1.515 16.879 12.717 1.00 75.56 131 GLY A C 1
ATOM 1034 O O . GLY A 1 131 ? 2.221 16.179 13.450 1.00 75.56 131 GLY A O 1
ATOM 1035 N N . VAL A 1 132 ? 0.592 16.347 11.915 1.00 78.56 132 VAL A N 1
ATOM 1036 C CA . VAL A 1 132 ? 0.277 14.919 11.866 1.00 78.56 132 VAL A CA 1
ATOM 1037 C C . VAL A 1 132 ? 1.374 14.128 11.176 1.00 78.56 132 VAL A C 1
ATOM 1039 O O . VAL A 1 132 ? 1.715 14.381 10.023 1.00 78.56 132 VAL A O 1
ATOM 1042 N N . ASN A 1 133 ? 1.893 13.113 11.871 1.00 86.31 133 ASN A N 1
ATOM 1043 C CA . ASN A 1 133 ? 2.946 12.231 11.376 1.00 86.31 133 ASN A CA 1
ATOM 1044 C C . ASN A 1 133 ? 2.493 10.769 11.366 1.00 86.31 133 ASN A C 1
ATOM 1046 O O . ASN A 1 133 ? 2.538 10.082 12.388 1.00 86.31 133 ASN A O 1
ATOM 1050 N N . VAL A 1 134 ? 2.097 10.286 10.196 1.00 88.19 134 VAL A N 1
ATOM 1051 C CA . VAL A 1 134 ? 1.642 8.917 9.969 1.00 88.19 134 VAL A CA 1
ATOM 1052 C C . VAL A 1 134 ? 2.820 8.043 9.563 1.00 88.19 134 VAL A C 1
ATOM 1054 O O . VAL A 1 134 ? 3.539 8.357 8.616 1.00 88.19 134 VAL A O 1
ATOM 1057 N N . LYS A 1 135 ? 3.005 6.906 10.239 1.00 92.62 135 LYS A N 1
ATOM 1058 C CA . LYS A 1 135 ? 3.957 5.865 9.819 1.00 92.62 135 LYS A CA 1
ATOM 1059 C C . LYS A 1 135 ? 3.202 4.717 9.180 1.00 92.62 135 LYS A C 1
ATOM 1061 O O . LYS A 1 135 ? 2.210 4.263 9.739 1.00 92.62 135 LYS A O 1
ATOM 1066 N N . PHE A 1 136 ? 3.695 4.210 8.059 1.00 93.62 136 PHE A N 1
ATOM 1067 C CA . PHE A 1 136 ? 3.058 3.111 7.343 1.00 93.62 136 PHE A CA 1
ATOM 1068 C C . PHE A 1 136 ? 4.064 2.057 6.892 1.00 93.62 136 PHE A C 1
ATOM 1070 O O . PHE A 1 136 ? 5.256 2.333 6.724 1.00 93.62 136 PHE A O 1
ATOM 1077 N N . GLY A 1 137 ? 3.581 0.829 6.726 1.00 96.69 137 GLY A N 1
ATOM 1078 C CA . GLY A 1 137 ? 4.399 -0.306 6.326 1.00 96.69 137 GLY A CA 1
ATOM 1079 C C . GLY A 1 137 ? 3.563 -1.441 5.754 1.00 96.69 137 GLY A C 1
ATOM 1080 O O . GLY A 1 137 ? 2.459 -1.717 6.227 1.00 96.69 137 GLY A O 1
ATOM 1081 N N . GLY A 1 138 ? 4.081 -2.073 4.707 1.00 96.06 138 GLY A N 1
ATOM 1082 C CA . GLY A 1 138 ? 3.333 -3.019 3.892 1.00 96.06 138 GLY A CA 1
ATOM 1083 C C . GLY A 1 138 ? 4.212 -3.817 2.941 1.00 96.06 138 GLY A C 1
ATOM 1084 O O . GLY A 1 138 ? 5.434 -3.892 3.099 1.00 96.06 138 GLY A O 1
ATOM 1085 N N . VAL A 1 139 ? 3.577 -4.424 1.946 1.00 95.94 139 VAL A N 1
ATOM 1086 C CA . VAL A 1 139 ? 4.224 -5.286 0.954 1.00 95.94 139 VAL A CA 1
ATOM 1087 C C . VAL A 1 139 ? 3.691 -5.009 -0.444 1.00 95.94 139 VAL A C 1
ATOM 1089 O O . VAL A 1 139 ? 2.564 -4.544 -0.615 1.00 95.94 139 VAL A O 1
ATOM 1092 N N . ILE A 1 140 ? 4.511 -5.312 -1.447 1.00 95.19 140 ILE A N 1
ATOM 1093 C CA . ILE A 1 140 ? 4.107 -5.281 -2.852 1.00 95.19 140 ILE A CA 1
ATOM 1094 C C . ILE A 1 140 ? 3.477 -6.616 -3.234 1.00 95.19 140 ILE A C 1
ATOM 1096 O O . ILE A 1 140 ? 4.039 -7.681 -2.981 1.00 95.19 140 ILE A O 1
ATOM 1100 N N . LEU A 1 141 ? 2.357 -6.530 -3.935 1.00 93.94 141 LEU A N 1
ATOM 1101 C CA . LEU A 1 141 ? 1.690 -7.611 -4.633 1.00 93.94 141 LEU A CA 1
ATOM 1102 C C . LEU A 1 141 ? 1.876 -7.390 -6.142 1.00 93.94 141 LEU A C 1
ATOM 1104 O O . LEU A 1 141 ? 1.113 -6.661 -6.776 1.00 93.94 141 LEU A O 1
ATOM 1108 N N . GLN A 1 142 ? 2.930 -7.974 -6.726 1.00 93.06 142 GLN A N 1
ATOM 1109 C CA . GLN A 1 142 ? 3.376 -7.648 -8.091 1.00 93.06 142 GLN A CA 1
ATOM 1110 C C . GLN A 1 142 ? 2.336 -8.024 -9.152 1.00 93.06 142 GLN A C 1
ATOM 1112 O O . GLN A 1 142 ? 2.123 -7.251 -10.079 1.00 93.06 142 GLN A O 1
ATOM 1117 N N . LYS A 1 143 ? 1.639 -9.159 -8.989 1.00 91.19 143 LYS A N 1
ATOM 1118 C CA . LYS A 1 143 ? 0.536 -9.563 -9.884 1.00 91.19 143 LYS A CA 1
ATOM 1119 C C . LYS A 1 143 ? -0.643 -8.579 -9.868 1.00 91.19 143 LYS A C 1
ATOM 1121 O O . LYS A 1 143 ? -1.373 -8.506 -10.846 1.00 91.19 143 LYS A O 1
ATOM 1126 N N . GLN A 1 144 ? -0.828 -7.836 -8.776 1.00 90.69 144 GLN A N 1
ATOM 1127 C CA . GLN A 1 144 ? -1.919 -6.869 -8.611 1.00 90.69 144 GLN A CA 1
ATOM 1128 C C . GLN A 1 144 ? -1.494 -5.452 -9.000 1.00 90.69 144 GLN A C 1
ATOM 1130 O O . GLN A 1 144 ? -2.336 -4.564 -9.002 1.00 90.69 144 GLN A O 1
ATOM 1135 N N . SER A 1 145 ? -0.201 -5.215 -9.256 1.00 92.19 145 SER A N 1
ATOM 1136 C CA . SER A 1 145 ? 0.362 -3.859 -9.323 1.00 92.19 145 SER A CA 1
ATOM 1137 C C . SER A 1 145 ? -0.062 -2.997 -8.124 1.00 92.19 145 SER A C 1
ATOM 1139 O O . SER A 1 145 ? -0.368 -1.817 -8.265 1.00 92.19 145 SER A O 1
ATOM 1141 N N . LEU A 1 146 ? -0.071 -3.607 -6.934 1.00 93.25 146 LEU A N 1
ATOM 1142 C CA . LEU A 1 146 ? -0.565 -2.999 -5.702 1.00 93.25 146 LEU A CA 1
ATOM 1143 C C . LEU A 1 146 ? 0.499 -3.067 -4.610 1.00 93.25 146 LEU A C 1
ATOM 1145 O O . LEU A 1 146 ? 1.147 -4.094 -4.413 1.00 93.25 146 LEU A O 1
ATOM 1149 N N . VAL A 1 147 ? 0.642 -1.993 -3.850 1.00 95.25 147 VAL A N 1
ATOM 1150 C CA . VAL A 1 147 ? 1.242 -2.014 -2.518 1.00 95.25 147 VAL A CA 1
ATOM 1151 C C . VAL A 1 147 ? 0.124 -1.895 -1.508 1.00 95.25 147 VAL A C 1
ATOM 1153 O O . VAL A 1 147 ? -0.762 -1.065 -1.668 1.00 95.25 147 VAL A O 1
ATOM 1156 N N . THR A 1 148 ? 0.158 -2.698 -0.457 1.00 94.88 148 THR A N 1
ATOM 1157 C CA . THR A 1 148 ? -0.827 -2.588 0.615 1.00 94.88 148 THR A CA 1
ATOM 1158 C C . THR A 1 148 ? -0.196 -2.878 1.964 1.00 94.88 148 THR A C 1
ATOM 1160 O O . THR A 1 148 ? 0.780 -3.628 2.077 1.00 94.88 148 THR A O 1
ATOM 1163 N N . GLY A 1 149 ? -0.746 -2.270 3.004 1.00 94.75 149 GLY A N 1
ATOM 1164 C CA . GLY A 1 149 ? -0.412 -2.586 4.377 1.00 94.75 149 GLY A CA 1
ATOM 1165 C C . GLY A 1 149 ? -1.218 -1.737 5.337 1.00 94.75 149 GLY A C 1
ATOM 1166 O O . GLY A 1 149 ? -2.362 -1.381 5.067 1.00 94.75 149 GLY A O 1
ATOM 1167 N N . SER A 1 150 ? -0.609 -1.410 6.466 1.00 92.38 150 SER A N 1
ATOM 1168 C CA . SER A 1 150 ? -1.260 -0.638 7.518 1.00 92.38 150 SER A CA 1
ATOM 1169 C C . SER A 1 150 ? -0.458 0.595 7.881 1.00 92.38 150 SER A C 1
ATOM 1171 O O . SER A 1 150 ? 0.765 0.639 7.701 1.00 92.38 150 SER A O 1
ATOM 1173 N N . TYR A 1 151 ? -1.140 1.561 8.472 1.00 90.56 151 TYR A N 1
ATOM 1174 C CA . TYR A 1 151 ? -0.514 2.713 9.085 1.00 90.56 151 TYR A CA 1
ATOM 1175 C C . TYR A 1 151 ? -0.897 2.857 10.554 1.00 90.56 151 TYR A C 1
ATOM 1177 O O . TYR A 1 151 ? -1.898 2.313 11.024 1.00 90.56 151 TYR A O 1
ATOM 1185 N N . LEU A 1 152 ? -0.081 3.630 11.262 1.00 87.94 152 LEU A N 1
ATOM 1186 C CA . LEU A 1 152 ? -0.330 4.102 12.611 1.00 87.94 152 LEU A CA 1
ATOM 1187 C C . LEU A 1 152 ? -0.183 5.627 12.627 1.00 87.94 152 LEU A C 1
ATOM 1189 O O . LEU A 1 152 ? 0.862 6.164 12.244 1.00 87.94 152 LEU A O 1
ATOM 1193 N N . ALA A 1 153 ? -1.234 6.302 13.074 1.00 83.50 153 ALA A N 1
ATOM 1194 C CA . ALA A 1 153 ? -1.306 7.741 13.251 1.00 83.50 153 ALA A CA 1
ATOM 1195 C C . ALA A 1 153 ? -1.382 8.062 14.756 1.00 83.50 153 ALA A C 1
ATOM 1197 O O . ALA A 1 153 ? -2.263 7.542 15.448 1.00 83.50 153 ALA A O 1
ATOM 1198 N N . PRO A 1 154 ? -0.472 8.883 15.301 1.00 81.44 154 PRO A N 1
ATOM 1199 C CA . PRO A 1 154 ? -0.605 9.385 16.661 1.00 81.44 154 PRO A CA 1
ATOM 1200 C C . PRO A 1 154 ? -1.799 10.342 16.732 1.00 81.44 154 PRO A C 1
ATOM 1202 O O . PRO A 1 154 ? -1.940 11.208 15.873 1.00 81.44 154 PRO A O 1
ATOM 1205 N N . ILE A 1 155 ? -2.637 10.192 17.757 1.00 77.62 155 ILE A N 1
ATOM 1206 C CA . ILE A 1 155 ? -3.771 11.085 18.033 1.00 77.62 155 ILE A CA 1
ATOM 1207 C C . ILE A 1 155 ? -3.719 11.542 19.499 1.00 77.62 155 ILE A C 1
ATOM 1209 O O . ILE A 1 155 ? -3.092 10.857 20.319 1.00 77.62 155 ILE A O 1
ATOM 1213 N N . PRO A 1 156 ? -4.371 12.655 19.883 1.00 77.19 156 PRO A N 1
ATOM 1214 C CA . PRO A 1 156 ? -4.475 13.039 21.287 1.00 77.19 156 PRO A CA 1
ATOM 1215 C C . PRO A 1 156 ? -5.015 11.883 22.142 1.00 77.19 156 PRO A C 1
ATOM 1217 O O . PRO A 1 156 ? -6.074 11.326 21.865 1.00 77.19 156 PRO A O 1
ATOM 1220 N N . GLY A 1 157 ? -4.261 11.486 23.169 1.00 78.12 157 GLY A N 1
ATOM 1221 C CA . GLY A 1 157 ? -4.655 10.401 24.072 1.00 78.12 157 GLY A CA 1
ATOM 1222 C C . GLY A 1 157 ? -4.491 8.976 23.524 1.00 78.12 157 GLY A C 1
ATOM 1223 O O . GLY A 1 157 ? -4.914 8.038 24.198 1.00 78.12 157 GLY A O 1
ATOM 1224 N N . GLY A 1 158 ? -3.867 8.768 22.355 1.00 81.12 158 GLY A N 1
ATOM 1225 C CA . GLY A 1 158 ? -3.631 7.413 21.855 1.00 81.12 158 GLY A CA 1
ATOM 1226 C C . GLY A 1 158 ? -3.054 7.308 20.444 1.00 81.12 158 GLY A C 1
ATOM 1227 O O . GLY A 1 158 ? -2.167 8.053 20.027 1.00 81.12 158 GLY A O 1
ATOM 1228 N N . SER A 1 159 ? -3.516 6.305 19.703 1.00 82.25 159 SER A N 1
ATOM 1229 C CA . SER A 1 159 ? -3.147 6.096 18.303 1.00 82.25 159 SER A CA 1
ATOM 1230 C C . SER A 1 159 ? -4.338 5.558 17.523 1.00 82.25 159 SER A C 1
ATOM 1232 O O . SER A 1 159 ? -5.086 4.723 18.030 1.00 82.25 159 SER A O 1
ATOM 1234 N N . ALA A 1 160 ? -4.484 6.022 16.288 1.00 80.38 160 ALA A N 1
ATOM 1235 C CA . ALA A 1 160 ? -5.394 5.464 15.303 1.00 80.38 160 ALA A CA 1
ATOM 1236 C C . ALA A 1 160 ? -4.604 4.609 14.309 1.00 80.38 160 ALA A C 1
ATOM 1238 O O . ALA A 1 160 ? -3.448 4.898 13.999 1.00 80.38 160 ALA A O 1
ATOM 1239 N N . SER A 1 161 ? -5.224 3.556 13.794 1.00 84.81 161 SER A N 1
ATOM 1240 C CA . SER A 1 161 ? -4.644 2.712 12.752 1.00 84.81 161 SER A CA 1
ATOM 1241 C C . SER A 1 161 ? -5.610 2.583 11.591 1.00 84.81 161 SER A C 1
ATOM 1243 O O . SER A 1 161 ? -6.821 2.520 11.807 1.00 84.81 161 SER A O 1
ATOM 1245 N N . GLY A 1 162 ? -5.066 2.459 10.391 1.00 84.69 162 GLY A N 1
ATOM 1246 C CA . GLY A 1 162 ? -5.836 2.175 9.189 1.00 84.69 162 GLY A CA 1
ATOM 1247 C C . GLY A 1 162 ? -5.015 1.384 8.183 1.00 84.69 162 GLY A C 1
ATOM 1248 O O . GLY A 1 162 ? -3.933 0.871 8.493 1.00 84.69 162 GLY A O 1
ATOM 1249 N N . LEU A 1 163 ? -5.554 1.267 6.982 1.00 89.56 163 LEU A N 1
ATOM 1250 C CA . LEU A 1 163 ? -4.916 0.661 5.830 1.00 89.56 163 LEU A CA 1
ATOM 1251 C C . LEU A 1 163 ? -4.272 1.742 4.971 1.00 89.56 163 LEU A C 1
ATOM 1253 O O . LEU A 1 163 ? -4.718 2.882 4.927 1.00 89.56 163 LEU A O 1
ATOM 1257 N N . PHE A 1 164 ? -3.205 1.380 4.279 1.00 91.94 164 PHE A N 1
ATOM 1258 C CA . PHE A 1 164 ? -2.725 2.198 3.176 1.00 91.94 164 PHE A CA 1
ATOM 1259 C C . PHE A 1 164 ? -2.604 1.328 1.936 1.00 91.94 164 PHE A C 1
ATOM 1261 O O . PHE A 1 164 ? -2.353 0.116 2.023 1.00 91.94 164 PHE A O 1
ATOM 1268 N N . SER A 1 165 ? -2.748 1.966 0.787 1.00 93.69 165 SER A N 1
ATOM 1269 C CA . SER A 1 165 ? -2.534 1.351 -0.509 1.00 93.69 165 SER A CA 1
ATOM 1270 C C . SER A 1 165 ? -1.687 2.262 -1.386 1.00 93.69 165 SER A C 1
ATOM 1272 O O . SER A 1 165 ? -1.628 3.478 -1.190 1.00 93.69 165 SER A O 1
ATOM 1274 N N . ALA A 1 166 ? -0.969 1.658 -2.328 1.00 93.81 166 ALA A N 1
ATOM 1275 C CA . ALA A 1 166 ? -0.388 2.399 -3.428 1.00 93.81 166 ALA A CA 1
ATOM 1276 C C . ALA A 1 166 ? -0.537 1.637 -4.744 1.00 93.81 166 ALA A C 1
ATOM 1278 O O . ALA A 1 166 ? -0.086 0.496 -4.851 1.00 93.81 166 ALA A O 1
ATOM 1279 N N . GLU A 1 167 ? -1.161 2.265 -5.732 1.00 93.44 167 GLU A N 1
ATOM 1280 C CA . GLU A 1 167 ? -1.526 1.642 -7.008 1.00 93.44 167 GLU A CA 1
ATOM 1281 C C . GLU A 1 167 ? -1.304 2.595 -8.182 1.00 93.44 167 GLU A C 1
ATOM 1283 O O . GLU A 1 167 ? -1.161 3.807 -7.995 1.00 93.44 167 GLU A O 1
ATOM 1288 N N . GLY A 1 168 ? -1.205 2.034 -9.389 1.00 92.19 168 GLY A N 1
ATOM 1289 C CA . GLY A 1 168 ? -0.995 2.817 -10.605 1.00 92.19 168 GLY A CA 1
ATOM 1290 C C . GLY A 1 168 ? -2.095 3.856 -10.815 1.00 92.19 168 GLY A C 1
ATOM 1291 O O . GLY A 1 168 ? -3.264 3.586 -10.541 1.00 92.19 168 GLY A O 1
ATOM 1292 N N . ARG A 1 169 ? -1.695 5.042 -11.277 1.00 83.81 169 ARG A N 1
ATOM 1293 C CA . ARG A 1 169 ? -2.620 6.115 -11.653 1.00 83.81 169 ARG A CA 1
ATOM 1294 C C . ARG A 1 169 ? -3.286 5.872 -13.004 1.00 83.81 169 ARG A C 1
ATOM 1296 O O . ARG A 1 169 ? -2.593 5.378 -13.919 1.00 83.81 169 ARG A O 1
#